Protein AF-A0A963Q526-F1 (afdb_monomer_lite)

Radius of gyration: 33.96 Å; chains: 1; bounding box: 54×63×81 Å

Secondary structure (DSSP, 8-state):
------------HHHHHHHHHTT---TTTT--S--------------BSSSSGGGB-HHHHHHHHHHHHHHHHS---

Foldseek 3Di:
DDDPPPDDDDDDPVRVVCVVCVVVPPVDPPPPPDPPPPDDDDDDLQADCDDDPVNHDPVVNVVVVVVVVVVVVDPDD

Structure (mmCIF, N/CA/C/O backbone):
data_AF-A0A963Q526-F1
#
_entry.id   AF-A0A963Q526-F1
#
loop_
_atom_site.group_PDB
_atom_site.id
_atom_site.type_symbol
_atom_site.label_atom_id
_atom_site.label_alt_id
_atom_site.label_comp_id
_atom_site.label_asym_id
_atom_site.label_entity_id
_atom_site.label_seq_id
_atom_site.pdbx_PDB_ins_code
_atom_site.Cartn_x
_atom_site.Cartn_y
_atom_site.Cartn_z
_atom_site.occupancy
_atom_site.B_iso_or_equiv
_atom_site.auth_seq_id
_atom_site.auth_comp_id
_atom_site.auth_asym_id
_atom_site.auth_atom_id
_atom_site.pdbx_PDB_model_num
ATOM 1 N N . GLY A 1 1 ? 29.696 43.730 -49.545 1.00 44.59 1 GLY A N 1
ATOM 2 C CA . GLY A 1 1 ? 28.396 43.445 -48.914 1.00 44.59 1 GLY A CA 1
ATOM 3 C C . GLY A 1 1 ? 28.545 42.177 -48.116 1.00 44.59 1 GLY A C 1
ATOM 4 O O . GLY A 1 1 ? 29.099 41.227 -48.645 1.00 44.59 1 GLY A O 1
ATOM 5 N N . ARG A 1 2 ? 28.157 42.216 -46.840 1.00 47.47 2 ARG A N 1
ATOM 6 C CA . ARG A 1 2 ? 28.176 41.080 -45.915 1.00 47.47 2 ARG A CA 1
ATOM 7 C C . ARG A 1 2 ? 26.930 40.238 -46.197 1.00 47.47 2 ARG A C 1
ATOM 9 O O . ARG A 1 2 ? 25.833 40.707 -45.917 1.00 47.47 2 ARG A O 1
ATOM 16 N N . GLY A 1 3 ? 27.101 39.065 -46.793 1.00 60.19 3 GLY A N 1
ATOM 17 C CA . GLY A 1 3 ? 26.093 38.010 -46.791 1.00 60.19 3 GLY A CA 1
ATOM 18 C C . GLY A 1 3 ? 26.508 37.028 -45.711 1.00 60.19 3 GLY A C 1
ATOM 19 O O . GLY A 1 3 ? 27.561 36.413 -45.827 1.00 60.19 3 GLY A O 1
ATOM 20 N N . LEU A 1 4 ? 25.765 36.998 -44.610 1.00 60.03 4 LEU A N 1
ATOM 21 C CA . LEU A 1 4 ? 25.888 35.945 -43.615 1.00 60.03 4 LEU A CA 1
ATOM 22 C C . LEU A 1 4 ? 25.333 34.696 -44.293 1.00 60.03 4 LEU A C 1
ATOM 24 O O . LEU A 1 4 ? 24.116 34.589 -44.424 1.00 60.03 4 LEU A O 1
ATOM 28 N N . ASP A 1 5 ? 26.203 33.818 -44.786 1.00 64.12 5 ASP A N 1
ATOM 29 C CA . ASP A 1 5 ? 25.758 32.479 -45.150 1.00 64.12 5 ASP A CA 1
ATOM 30 C C . ASP A 1 5 ? 25.141 31.874 -43.887 1.00 64.12 5 ASP A C 1
ATOM 32 O O . ASP A 1 5 ? 25.778 31.763 -42.835 1.00 64.12 5 ASP A O 1
ATOM 36 N N . GLU A 1 6 ? 23.843 31.610 -43.966 1.00 69.12 6 GLU A N 1
ATOM 37 C CA . GLU A 1 6 ? 23.064 31.009 -42.901 1.00 69.12 6 GLU A CA 1
ATOM 38 C C . GLU A 1 6 ? 23.570 29.573 -42.747 1.00 69.12 6 GLU A C 1
ATOM 40 O O . GLU A 1 6 ? 23.286 28.701 -43.566 1.00 69.12 6 GLU A O 1
ATOM 45 N N . PHE A 1 7 ? 24.427 29.348 -41.749 1.00 69.25 7 PHE A N 1
ATOM 46 C CA . PHE A 1 7 ? 24.980 28.030 -41.465 1.00 69.25 7 PHE A CA 1
ATOM 47 C C . PHE A 1 7 ? 23.845 27.088 -41.048 1.00 69.25 7 PHE A C 1
ATOM 49 O O . PHE A 1 7 ? 23.407 27.094 -39.898 1.00 69.25 7 PHE A O 1
ATOM 56 N N . VAL A 1 8 ? 23.367 26.275 -41.990 1.00 72.31 8 VAL A N 1
ATOM 57 C CA . VAL A 1 8 ? 22.395 25.210 -41.736 1.00 72.31 8 VAL A CA 1
ATOM 58 C C . VAL A 1 8 ? 23.150 23.898 -41.576 1.00 72.31 8 VAL A C 1
ATOM 60 O O . VAL A 1 8 ? 23.772 23.397 -42.513 1.00 72.31 8 VAL A O 1
ATOM 63 N N . PHE A 1 9 ? 23.087 23.324 -40.381 1.00 73.62 9 PHE A N 1
ATOM 64 C CA . PHE A 1 9 ? 23.645 22.006 -40.108 1.00 73.62 9 PHE A CA 1
ATOM 65 C C . PHE A 1 9 ? 22.618 20.935 -40.473 1.00 73.62 9 PHE A C 1
ATOM 67 O O . PHE A 1 9 ? 21.467 20.994 -40.043 1.00 73.62 9 PHE A O 1
ATOM 74 N N . THR A 1 10 ? 23.037 19.946 -41.261 1.00 80.56 10 THR A N 1
ATOM 75 C CA . THR A 1 10 ? 22.248 18.735 -41.511 1.00 80.56 10 THR A CA 1
ATOM 76 C C . THR A 1 10 ? 22.875 17.616 -40.701 1.00 80.56 10 THR A C 1
ATOM 78 O O . THR A 1 10 ? 24.000 17.224 -40.995 1.00 80.56 10 THR A O 1
ATOM 81 N N . LEU A 1 11 ? 22.172 17.132 -39.678 1.00 84.06 11 LEU A N 1
ATOM 82 C CA . LEU A 1 11 ? 22.633 15.987 -38.900 1.00 84.06 11 LEU A CA 1
ATOM 83 C C . LEU A 1 11 ? 22.150 14.692 -39.536 1.00 84.06 11 LEU A C 1
ATOM 85 O O . LEU A 1 11 ? 20.981 14.558 -39.912 1.00 84.06 11 LEU A O 1
ATOM 89 N N . THR A 1 12 ? 23.044 13.714 -39.603 1.00 88.06 12 THR A N 1
ATOM 90 C CA . THR A 1 12 ? 22.639 12.330 -39.820 1.00 88.06 12 THR A CA 1
ATOM 91 C C . THR A 1 12 ? 21.876 11.811 -38.601 1.00 88.06 12 THR A C 1
ATOM 93 O O . THR A 1 12 ? 21.970 12.342 -37.491 1.00 88.06 12 THR A O 1
ATOM 96 N N . ARG A 1 13 ? 21.086 10.750 -38.802 1.00 84.88 13 ARG A N 1
ATOM 97 C CA . ARG A 1 13 ? 20.325 10.124 -37.713 1.00 84.88 13 ARG A CA 1
ATOM 98 C C . ARG A 1 13 ? 21.231 9.693 -36.556 1.00 84.88 13 ARG A C 1
ATOM 100 O O . ARG A 1 13 ? 20.804 9.796 -35.414 1.00 84.88 13 ARG A O 1
ATOM 107 N N . ASP A 1 14 ? 22.440 9.231 -36.856 1.00 86.50 14 ASP A N 1
ATOM 108 C CA . ASP A 1 14 ? 23.379 8.726 -35.856 1.00 86.50 14 ASP A CA 1
ATOM 109 C C . ASP A 1 14 ? 24.014 9.880 -35.058 1.00 86.50 14 ASP A C 1
ATOM 111 O O . ASP A 1 14 ? 23.969 9.853 -33.833 1.00 86.50 14 ASP A O 1
ATOM 115 N N . GLU A 1 15 ? 24.449 10.963 -35.717 1.00 86.88 15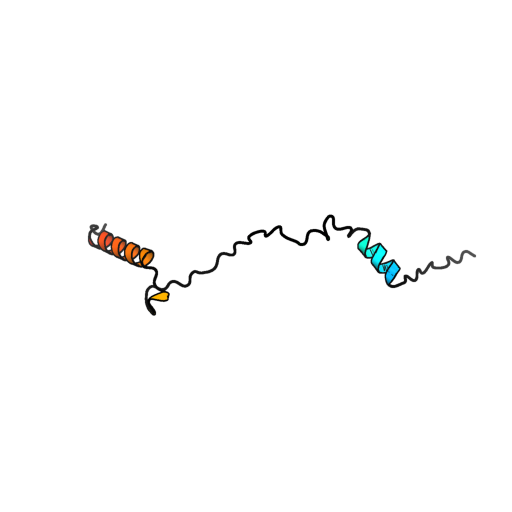 GLU A N 1
ATOM 116 C CA . GLU A 1 15 ? 24.976 12.166 -35.038 1.00 86.88 15 GLU A CA 1
ATOM 117 C C . GLU A 1 15 ? 23.941 12.827 -34.115 1.00 86.88 15 GLU A C 1
ATOM 119 O O . GLU A 1 15 ? 24.276 13.311 -33.035 1.00 86.88 15 GLU A O 1
ATOM 124 N N . PHE A 1 16 ? 22.665 12.838 -34.517 1.00 86.12 16 PHE A N 1
ATOM 125 C CA . PHE A 1 16 ? 21.587 13.329 -33.659 1.00 86.12 16 PHE A CA 1
ATOM 126 C C . PHE A 1 16 ? 21.443 12.488 -32.384 1.00 86.12 16 PHE A C 1
ATOM 128 O O . PHE A 1 16 ? 21.217 13.039 -31.308 1.00 86.12 16 PHE A O 1
ATOM 135 N N . LEU A 1 17 ? 21.545 11.160 -32.502 1.00 83.75 17 LEU A N 1
ATOM 136 C CA . LEU A 1 17 ? 21.399 10.253 -31.365 1.00 83.75 17 LEU A CA 1
ATOM 137 C C . LEU A 1 17 ? 22.579 10.371 -30.402 1.00 83.75 17 LEU A C 1
ATOM 139 O O . LEU A 1 17 ? 22.344 10.388 -29.198 1.00 83.75 17 LEU A O 1
ATOM 143 N N . ASP A 1 18 ? 23.801 10.511 -30.909 1.00 82.62 18 ASP A N 1
ATOM 144 C CA . ASP A 1 18 ? 24.987 10.695 -30.069 1.00 82.62 18 ASP A CA 1
ATOM 145 C C . ASP A 1 18 ? 24.867 11.974 -29.224 1.00 82.62 18 ASP A C 1
ATOM 147 O O . ASP A 1 18 ? 24.919 11.905 -27.999 1.00 82.62 18 ASP A O 1
ATOM 151 N N . ILE A 1 19 ? 24.530 13.115 -29.837 1.00 83.06 19 ILE A N 1
ATOM 152 C CA . ILE A 1 19 ?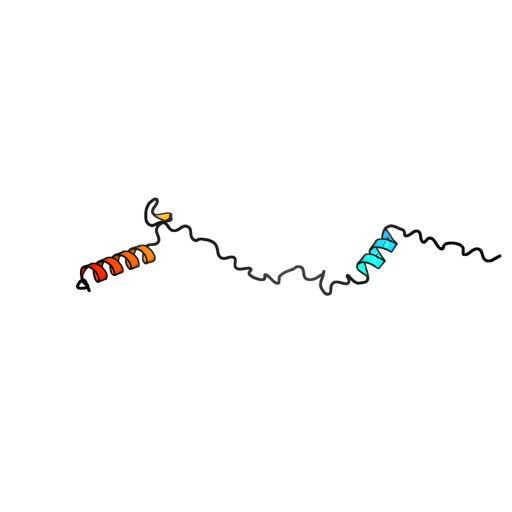 24.324 14.383 -29.108 1.00 83.06 19 ILE A CA 1
ATOM 153 C C . ILE A 1 19 ? 23.155 14.282 -28.116 1.00 83.06 19 ILE A C 1
ATOM 155 O O . ILE A 1 19 ? 23.219 14.809 -27.006 1.00 83.06 19 ILE A O 1
ATOM 159 N N . PHE A 1 20 ? 22.069 13.604 -28.499 1.00 81.62 20 PHE A N 1
ATOM 160 C CA . PHE A 1 20 ? 20.907 13.418 -27.629 1.00 81.62 20 PHE A CA 1
ATOM 161 C C . PHE A 1 20 ? 21.225 12.550 -26.399 1.00 81.62 20 PHE A C 1
ATOM 163 O O . PHE A 1 20 ? 20.590 12.706 -25.353 1.00 81.62 20 PHE A O 1
ATOM 170 N N . PHE A 1 21 ? 22.201 11.644 -26.509 1.00 77.44 21 PHE A N 1
ATOM 171 C CA . PHE A 1 21 ? 22.589 10.721 -25.446 1.00 77.44 21 PHE A CA 1
ATOM 172 C C . PHE A 1 21 ? 23.910 11.063 -24.741 1.00 77.44 21 PHE A C 1
ATOM 174 O O . PHE A 1 21 ? 24.196 10.429 -23.726 1.00 77.44 21 PHE A O 1
ATOM 181 N N . ASP A 1 22 ? 24.660 12.077 -25.178 1.00 75.69 22 ASP A N 1
ATOM 182 C CA . ASP A 1 22 ? 25.899 12.536 -24.526 1.00 75.69 22 ASP A CA 1
ATOM 183 C C . ASP A 1 22 ? 25.681 12.923 -23.046 1.00 75.69 22 ASP A C 1
ATOM 185 O O . ASP A 1 22 ? 26.511 12.624 -22.186 1.00 75.69 22 ASP A O 1
ATOM 189 N N . GLU A 1 23 ? 24.518 13.492 -22.704 1.00 65.25 23 GLU A N 1
ATOM 190 C CA . GLU A 1 23 ? 24.108 13.751 -21.309 1.00 65.25 23 GLU A CA 1
ATOM 191 C C . GLU A 1 23 ? 23.276 12.610 -20.686 1.00 65.25 23 GLU A C 1
ATOM 193 O O . GLU A 1 23 ? 22.972 12.622 -19.491 1.00 65.25 23 GLU A O 1
ATOM 198 N N . LEU A 1 24 ? 22.935 11.583 -21.473 1.00 65.12 24 LEU A N 1
ATOM 199 C CA . LEU A 1 24 ? 22.250 10.362 -21.037 1.00 65.12 24 LEU A CA 1
ATOM 200 C C . LEU A 1 24 ? 23.223 9.181 -20.904 1.00 65.12 24 LEU A C 1
ATOM 202 O O . LEU A 1 24 ? 22.830 8.019 -21.047 1.00 65.12 24 LEU A O 1
ATOM 206 N N . ALA A 1 25 ? 24.484 9.454 -20.558 1.00 61.84 25 ALA A N 1
ATOM 207 C CA . ALA A 1 25 ? 25.391 8.458 -20.002 1.00 61.84 25 ALA A CA 1
ATOM 208 C C . ALA A 1 25 ? 24.869 8.023 -18.624 1.00 61.84 25 ALA A C 1
ATOM 210 O O . ALA A 1 25 ? 25.410 8.387 -17.581 1.00 61.84 25 ALA A O 1
ATOM 211 N N . LEU A 1 26 ? 23.768 7.265 -18.613 1.00 60.38 26 LEU A N 1
ATOM 212 C CA . LEU A 1 26 ? 23.162 6.730 -17.407 1.00 60.38 26 LEU A CA 1
ATOM 213 C C . LEU A 1 26 ? 24.225 5.883 -16.708 1.00 60.38 26 LEU A C 1
ATOM 215 O O . LEU A 1 26 ? 24.568 4.802 -17.212 1.00 60.38 26 LEU A O 1
ATOM 219 N N . PRO A 1 27 ? 24.741 6.319 -15.542 1.00 57.81 27 PRO A N 1
ATOM 220 C CA . PRO A 1 27 ? 25.605 5.461 -14.773 1.00 57.81 27 PRO A CA 1
ATOM 221 C C . PRO A 1 27 ? 24.727 4.271 -14.389 1.00 57.81 27 PRO A C 1
ATOM 223 O O . PRO A 1 27 ? 23.753 4.413 -13.648 1.00 57.81 27 PRO A O 1
ATOM 226 N N . ASN A 1 28 ? 25.076 3.098 -14.924 1.00 56.88 28 ASN A N 1
ATOM 227 C CA . ASN A 1 28 ? 24.481 1.784 -14.651 1.00 56.88 28 ASN A CA 1
ATOM 228 C C . ASN A 1 28 ? 23.356 1.263 -15.576 1.00 56.88 28 ASN A C 1
ATOM 230 O O . ASN A 1 28 ? 22.502 0.511 -15.105 1.00 56.88 28 ASN A O 1
ATOM 234 N N . MET A 1 29 ? 23.395 1.478 -16.898 1.00 57.28 29 MET A N 1
ATOM 235 C CA . MET A 1 29 ? 22.550 0.671 -17.813 1.00 57.28 29 MET A CA 1
ATOM 236 C C . MET A 1 29 ? 22.946 -0.820 -17.922 1.00 57.28 29 MET A C 1
ATOM 238 O O . MET A 1 29 ? 22.218 -1.605 -18.523 1.00 57.28 29 MET A O 1
ATOM 242 N N . VAL A 1 30 ? 24.043 -1.246 -17.284 1.00 55.44 30 VAL A N 1
ATOM 243 C CA . VAL A 1 30 ? 24.495 -2.655 -17.250 1.00 55.44 30 VAL A CA 1
ATOM 244 C C . VAL A 1 30 ? 23.996 -3.412 -16.006 1.00 55.44 30 VAL A C 1
ATOM 246 O O . VAL A 1 30 ? 24.034 -4.637 -15.964 1.00 55.44 30 VAL A O 1
ATOM 249 N N . LYS A 1 31 ? 23.434 -2.729 -14.997 1.00 55.25 31 LYS A N 1
ATOM 250 C CA . LYS A 1 31 ? 22.898 -3.384 -13.787 1.00 55.25 31 LYS A CA 1
ATOM 251 C C . LYS A 1 31 ? 21.368 -3.395 -13.769 1.00 55.25 31 LYS A C 1
ATOM 253 O O . LYS A 1 31 ? 20.745 -2.987 -12.797 1.00 55.25 31 LYS A O 1
ATOM 258 N N . ARG A 1 32 ? 20.742 -3.919 -14.829 1.00 57.94 32 ARG A N 1
ATOM 259 C CA . ARG A 1 32 ? 19.320 -4.336 -14.798 1.00 57.94 32 ARG A CA 1
ATOM 260 C C . ARG A 1 32 ? 19.143 -5.794 -14.366 1.00 57.94 32 ARG A C 1
ATOM 262 O O . ARG A 1 32 ? 18.130 -6.410 -14.679 1.00 57.94 32 ARG A O 1
ATOM 269 N N . GLN A 1 33 ? 20.095 -6.343 -13.614 1.00 59.44 33 GLN A N 1
ATOM 270 C CA . GLN A 1 33 ? 19.929 -7.639 -12.972 1.00 59.44 33 GLN A CA 1
ATOM 271 C C . GLN A 1 33 ? 20.135 -7.499 -11.461 1.00 59.44 33 GLN A C 1
ATOM 273 O O . GLN A 1 33 ? 21.235 -7.267 -10.974 1.00 59.44 33 GLN A O 1
ATOM 278 N N . LEU A 1 34 ? 19.023 -7.675 -10.743 1.00 58.56 34 LEU A N 1
ATOM 279 C CA . LEU A 1 34 ? 18.977 -8.197 -9.378 1.00 58.56 34 LEU A CA 1
ATOM 280 C C . LEU A 1 34 ? 19.261 -7.258 -8.192 1.00 58.56 34 LEU A C 1
ATOM 282 O O . LEU A 1 34 ? 19.681 -7.721 -7.139 1.00 58.56 34 LEU A O 1
ATOM 286 N N . ALA A 1 35 ? 18.887 -5.983 -8.262 1.00 59.91 35 ALA A N 1
ATOM 287 C CA . ALA A 1 35 ? 18.321 -5.361 -7.063 1.00 59.91 35 ALA A CA 1
ATOM 288 C C . ALA A 1 35 ? 16.809 -5.567 -7.145 1.00 59.91 35 ALA A C 1
ATOM 290 O O . ALA A 1 35 ? 16.083 -4.734 -7.686 1.00 59.91 35 ALA A O 1
ATOM 291 N N . ARG A 1 36 ? 16.328 -6.730 -6.690 1.00 62.16 36 ARG A N 1
ATOM 292 C CA . ARG A 1 36 ? 14.896 -6.937 -6.471 1.00 62.16 36 ARG A CA 1
ATOM 293 C C . ARG A 1 36 ? 14.499 -6.017 -5.318 1.00 62.16 36 ARG A C 1
ATOM 295 O O . ARG A 1 36 ? 14.526 -6.407 -4.159 1.00 62.16 36 ARG A O 1
ATOM 302 N N . ILE A 1 37 ? 14.221 -4.759 -5.639 1.00 67.88 37 ILE A N 1
ATOM 303 C CA . ILE A 1 37 ? 13.560 -3.843 -4.721 1.00 67.88 37 ILE A CA 1
ATOM 304 C C . ILE A 1 37 ? 12.180 -4.463 -4.518 1.00 67.88 37 ILE A C 1
ATOM 306 O O . ILE A 1 37 ? 11.364 -4.449 -5.440 1.00 67.88 37 ILE A O 1
ATOM 310 N N . ASP A 1 38 ? 11.943 -5.085 -3.362 1.00 70.44 38 ASP A N 1
ATOM 311 C CA . ASP A 1 38 ? 10.622 -5.607 -3.026 1.00 70.44 38 ASP A CA 1
ATOM 312 C C . ASP A 1 38 ? 9.663 -4.415 -2.909 1.00 70.44 38 ASP A C 1
ATOM 314 O O . ASP A 1 38 ? 9.591 -3.714 -1.899 1.00 70.44 38 ASP A O 1
ATOM 318 N N . GLN A 1 39 ? 8.951 -4.137 -3.999 1.00 75.06 39 GLN A N 1
ATOM 319 C CA . GLN A 1 39 ? 7.916 -3.118 -4.030 1.00 75.06 39 GLN A CA 1
ATOM 320 C C . GLN A 1 39 ? 6.661 -3.687 -3.371 1.00 75.06 39 GLN A C 1
ATOM 322 O O . GLN A 1 39 ? 5.872 -4.407 -3.985 1.00 75.06 39 GLN A O 1
ATOM 327 N N . TYR A 1 40 ? 6.464 -3.367 -2.095 1.00 81.69 40 TYR A N 1
ATOM 328 C CA . TYR A 1 40 ? 5.250 -3.742 -1.381 1.00 81.69 40 TYR A CA 1
ATOM 329 C C . TYR A 1 40 ? 4.097 -2.821 -1.782 1.00 81.69 40 TYR A C 1
ATOM 331 O O . TYR A 1 40 ? 4.049 -1.651 -1.402 1.00 81.69 40 TYR A O 1
ATOM 339 N N . LYS A 1 41 ? 3.112 -3.363 -2.501 1.00 84.88 41 LYS A N 1
ATOM 340 C CA . LYS A 1 41 ? 1.819 -2.703 -2.703 1.00 84.88 41 LYS A CA 1
ATOM 341 C C . LYS A 1 41 ? 0.813 -3.254 -1.700 1.00 84.88 41 LYS A C 1
ATOM 343 O O . LYS A 1 41 ? 0.541 -4.451 -1.674 1.00 84.88 41 LYS A O 1
ATOM 348 N N . ARG A 1 42 ? 0.215 -2.378 -0.890 1.00 87.00 42 ARG A N 1
ATOM 349 C CA . ARG A 1 42 ? -0.925 -2.766 -0.049 1.00 87.00 42 ARG A CA 1
ATOM 350 C C . ARG A 1 42 ? -2.127 -3.053 -0.947 1.00 87.00 42 ARG A C 1
ATOM 352 O O . ARG A 1 42 ? -2.555 -2.187 -1.705 1.00 87.00 42 ARG A O 1
ATOM 359 N N . VAL A 1 43 ? -2.683 -4.253 -0.835 1.00 87.94 43 VAL A N 1
ATOM 360 C CA . VAL A 1 43 ? -3.933 -4.647 -1.495 1.00 87.94 43 VAL A CA 1
ATOM 361 C C . VAL A 1 43 ? -4.986 -4.978 -0.445 1.00 87.94 43 VAL A C 1
ATOM 363 O O . VAL A 1 43 ? -4.666 -5.349 0.686 1.00 87.94 43 VAL A O 1
ATOM 366 N N . ARG A 1 44 ? -6.264 -4.808 -0.794 1.00 86.50 44 ARG A N 1
ATOM 367 C CA . ARG A 1 44 ? -7.360 -5.195 0.099 1.00 86.50 44 ARG A CA 1
ATOM 368 C C . ARG A 1 44 ? -7.380 -6.719 0.217 1.00 86.50 44 ARG A C 1
ATOM 370 O O . ARG A 1 44 ? -7.427 -7.404 -0.794 1.00 86.50 44 ARG A O 1
ATOM 377 N N . ALA A 1 45 ? -7.411 -7.231 1.445 1.00 86.38 45 ALA A N 1
ATOM 378 C CA . ALA A 1 45 ? -7.403 -8.672 1.710 1.00 86.38 45 ALA A CA 1
ATOM 379 C C . ALA A 1 45 ? -8.743 -9.384 1.420 1.00 86.38 45 ALA A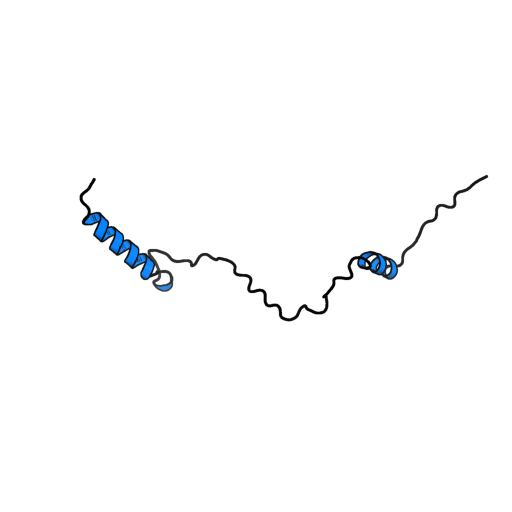 C 1
ATOM 381 O O . ALA A 1 45 ? -8.835 -10.589 1.592 1.00 86.38 45 ALA A O 1
ATOM 382 N N . GLY A 1 46 ? -9.791 -8.652 1.024 1.00 89.31 46 GLY A N 1
ATOM 383 C CA . GLY A 1 46 ? -11.051 -9.246 0.560 1.00 89.31 46 GLY A CA 1
ATOM 384 C C . GLY A 1 46 ? -11.929 -9.905 1.631 1.00 89.31 46 GLY A C 1
ATOM 385 O O . GLY A 1 46 ? -12.909 -10.547 1.274 1.00 89.31 46 GLY A O 1
ATOM 386 N N . TYR A 1 47 ? -11.619 -9.750 2.924 1.00 91.06 47 TYR A N 1
ATOM 387 C CA . TYR A 1 47 ? -12.401 -10.407 3.972 1.00 91.06 47 TYR A CA 1
ATOM 388 C C . TYR A 1 47 ? -13.804 -9.813 4.142 1.00 91.06 47 TYR A C 1
ATOM 390 O O . TYR A 1 47 ? -13.953 -8.598 4.296 1.00 91.06 47 TYR A O 1
ATOM 398 N N . THR A 1 48 ? -14.811 -10.680 4.214 1.00 87.56 48 THR A N 1
ATOM 399 C CA . THR A 1 48 ? -16.218 -10.345 4.449 1.00 87.56 48 THR A CA 1
ATOM 400 C C . THR A 1 48 ? -16.707 -10.941 5.772 1.00 87.56 48 THR A C 1
ATOM 402 O O . THR A 1 48 ? -16.112 -11.866 6.325 1.00 87.56 48 THR A O 1
ATOM 405 N N . GLN A 1 49 ? -17.780 -10.374 6.335 1.00 82.62 49 GLN A N 1
ATOM 406 C CA . GLN A 1 49 ? -18.392 -10.886 7.572 1.00 82.62 49 GLN A CA 1
ATOM 407 C C . GLN A 1 49 ? -19.335 -12.073 7.311 1.00 82.62 49 GLN A C 1
ATOM 409 O O . GLN A 1 49 ? -19.594 -12.865 8.213 1.00 82.62 49 GLN A O 1
ATOM 414 N N . SER A 1 50 ? -19.827 -12.197 6.080 1.00 85.56 50 SER A N 1
ATOM 415 C CA . SER A 1 50 ? -20.742 -13.238 5.621 1.00 85.56 50 SER A CA 1
ATOM 416 C C . SER A 1 50 ? -20.363 -13.696 4.209 1.00 85.56 50 SER A C 1
ATOM 418 O O . SER A 1 50 ? -19.622 -13.007 3.501 1.00 85.56 50 SER A O 1
ATOM 420 N N . GLY A 1 51 ? -20.862 -14.864 3.802 1.00 86.12 51 GLY A N 1
ATOM 421 C CA . GLY A 1 51 ? -20.598 -15.462 2.493 1.00 86.12 51 GLY A CA 1
ATOM 422 C C . GLY A 1 51 ? -19.733 -16.717 2.582 1.00 86.12 51 GLY A C 1
ATOM 423 O O . GLY A 1 51 ? -19.786 -17.450 3.569 1.00 86.12 51 GLY A O 1
ATOM 424 N N . VAL A 1 52 ? -18.956 -16.980 1.529 1.00 89.31 52 VAL A N 1
ATOM 425 C CA . VAL A 1 52 ? -18.129 -18.190 1.422 1.00 89.31 52 VAL A CA 1
ATOM 426 C C . VAL A 1 52 ? -17.055 -18.200 2.524 1.00 89.31 52 VAL A C 1
ATOM 428 O O . VAL A 1 52 ? -16.375 -17.184 2.695 1.00 89.31 52 VAL A O 1
ATOM 431 N N . PRO A 1 53 ? -16.842 -19.326 3.240 1.00 87.19 53 PRO A N 1
ATOM 432 C CA . PRO A 1 53 ? -15.897 -19.406 4.360 1.00 87.19 53 PRO A CA 1
ATOM 433 C C . PRO A 1 53 ? -14.470 -18.945 4.040 1.00 87.19 53 PRO A C 1
ATOM 435 O O . PRO A 1 53 ? -13.791 -18.408 4.910 1.00 87.19 53 PRO A O 1
ATOM 438 N N . THR A 1 54 ? -14.029 -19.089 2.789 1.00 89.94 54 THR A N 1
ATOM 439 C CA . THR A 1 54 ? -12.706 -18.653 2.310 1.00 89.94 54 THR A CA 1
ATOM 440 C C . THR A 1 54 ? -12.479 -17.147 2.435 1.00 89.94 54 THR A C 1
ATOM 442 O O . THR A 1 54 ? -11.338 -16.708 2.543 1.00 89.94 54 THR A O 1
ATOM 445 N N . ASN A 1 55 ? -13.552 -16.354 2.452 1.00 90.56 55 ASN A N 1
ATOM 446 C CA . ASN A 1 55 ? -13.486 -14.901 2.581 1.00 90.56 55 ASN A CA 1
ATOM 447 C C . ASN A 1 55 ? -13.680 -14.443 4.034 1.00 90.56 55 ASN A C 1
ATOM 449 O O . ASN A 1 55 ? -13.661 -13.247 4.307 1.00 90.56 55 ASN A O 1
ATOM 453 N N . ILE A 1 56 ? -13.850 -15.354 4.996 1.00 91.44 56 ILE A N 1
ATOM 454 C CA . ILE A 1 56 ? -14.109 -14.998 6.393 1.00 91.44 56 ILE A CA 1
ATOM 455 C C . ILE A 1 56 ? -12.803 -15.024 7.189 1.00 91.44 56 ILE A C 1
ATOM 457 O O . ILE A 1 56 ? -12.104 -16.030 7.257 1.00 91.44 56 ILE A O 1
ATOM 461 N N . ASN A 1 57 ? -12.489 -13.917 7.867 1.00 93.44 57 ASN A N 1
ATOM 462 C CA . ASN A 1 57 ? -11.355 -13.866 8.789 1.00 93.44 57 ASN A CA 1
ATOM 463 C C . ASN A 1 57 ? -11.796 -14.200 10.221 1.00 93.44 57 ASN A C 1
ATOM 465 O O . ASN A 1 57 ? -12.430 -13.376 10.886 1.00 93.44 57 ASN A O 1
ATOM 469 N N . LEU A 1 58 ? -11.403 -15.378 10.715 1.00 90.25 58 LEU A N 1
ATOM 470 C CA . LEU A 1 58 ? -11.811 -15.867 12.035 1.00 90.25 58 LEU A CA 1
ATOM 471 C C . LEU A 1 58 ? -11.390 -14.925 13.174 1.00 90.25 58 LEU A C 1
ATOM 473 O O . LEU A 1 58 ? -12.205 -14.606 14.034 1.00 90.25 58 LEU A O 1
ATOM 477 N N . GLY A 1 59 ? -10.157 -14.410 13.156 1.00 93.31 59 GLY A N 1
ATOM 478 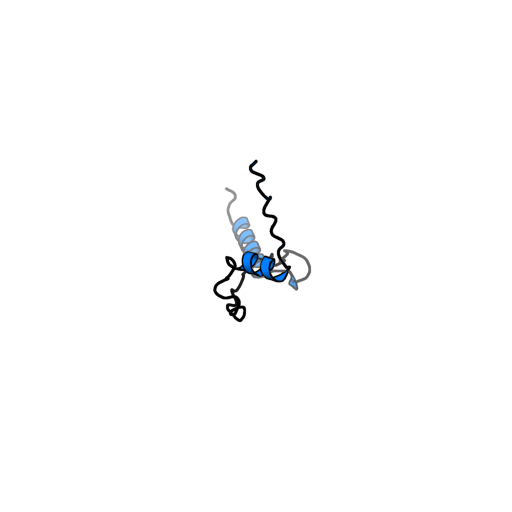C CA . GLY A 1 59 ? -9.665 -13.494 14.190 1.00 93.31 59 GLY A CA 1
ATOM 479 C C . GLY A 1 59 ? -10.481 -12.199 14.280 1.00 93.31 59 GLY A C 1
ATOM 480 O O . GLY A 1 59 ? -10.835 -11.757 15.375 1.00 93.31 59 GLY A O 1
ATOM 481 N N . ARG A 1 60 ? -10.848 -11.611 13.132 1.00 90.44 60 ARG A N 1
ATOM 482 C CA . ARG A 1 60 ? -11.728 -10.431 13.062 1.00 90.44 60 ARG A CA 1
ATOM 483 C C . ARG A 1 60 ? -13.129 -10.750 13.586 1.00 90.44 60 ARG A C 1
ATOM 485 O O . ARG A 1 60 ? -13.674 -9.962 14.359 1.00 90.44 60 ARG A O 1
ATOM 492 N N . THR A 1 61 ? -13.692 -11.892 13.192 1.00 92.44 61 THR A N 1
ATOM 493 C CA . THR A 1 61 ? -15.018 -12.346 13.638 1.00 92.44 61 THR A CA 1
ATOM 494 C C . THR A 1 61 ? -15.056 -12.548 15.149 1.00 92.44 61 THR A C 1
ATOM 496 O O . THR A 1 61 ? -15.933 -11.999 15.818 1.00 92.44 61 THR A O 1
ATOM 499 N N . MET A 1 62 ? -14.071 -13.260 15.701 1.00 93.06 62 MET A N 1
ATOM 500 C CA . MET A 1 62 ? -13.965 -13.529 17.136 1.00 93.06 62 MET A CA 1
ATOM 501 C C . MET A 1 62 ? -13.772 -12.245 17.942 1.00 93.06 62 MET A C 1
ATOM 503 O O . MET A 1 62 ? -14.432 -12.063 18.963 1.00 93.06 62 MET A O 1
ATOM 507 N N . ARG A 1 63 ? -12.951 -11.304 17.456 1.00 93.75 63 ARG A N 1
ATOM 508 C CA . ARG A 1 63 ? -12.790 -9.987 18.091 1.00 93.75 63 ARG A CA 1
ATOM 509 C C . ARG A 1 63 ? -14.110 -9.211 18.136 1.00 93.75 63 ARG A C 1
ATOM 511 O O . ARG A 1 63 ? -14.450 -8.652 19.174 1.00 93.75 63 ARG A O 1
ATOM 518 N N . GLY A 1 64 ? -14.879 -9.217 17.045 1.00 92.31 64 GLY A N 1
ATOM 519 C CA . GLY A 1 64 ? -16.210 -8.606 17.013 1.00 92.31 64 GLY A CA 1
ATOM 520 C C . GLY A 1 64 ? -17.201 -9.286 17.965 1.00 92.31 64 GLY A C 1
ATOM 521 O O . GLY A 1 64 ? -17.972 -8.608 18.639 1.00 92.31 64 GLY A O 1
ATOM 522 N N . ALA A 1 65 ? -17.162 -10.618 18.064 1.00 91.69 65 ALA A N 1
ATOM 523 C CA . ALA A 1 65 ? -17.996 -11.378 18.995 1.00 91.69 65 ALA A CA 1
ATOM 524 C C . ALA A 1 65 ? -17.658 -11.080 20.464 1.00 91.69 65 ALA A C 1
ATOM 526 O O . ALA A 1 65 ? -18.564 -10.882 21.272 1.00 91.69 65 ALA A O 1
ATOM 527 N N . ALA A 1 66 ? -16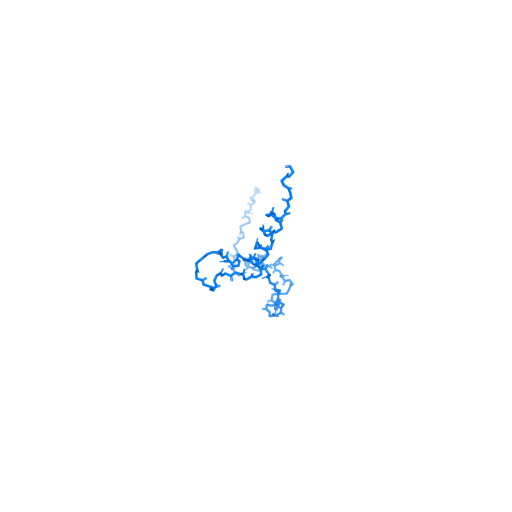.369 -10.993 20.797 1.00 93.38 66 ALA A N 1
ATOM 528 C CA . ALA A 1 66 ? -15.911 -10.609 22.128 1.00 93.38 66 ALA A CA 1
ATOM 529 C C . ALA A 1 66 ? -16.350 -9.180 22.485 1.00 93.38 66 ALA A C 1
ATOM 531 O O . ALA A 1 66 ? -16.899 -8.968 23.561 1.00 93.38 66 ALA A O 1
ATOM 532 N N . GLY A 1 67 ? -16.203 -8.226 21.558 1.00 93.38 67 GLY A N 1
ATOM 533 C CA . GLY A 1 67 ? -16.666 -6.850 21.754 1.00 93.38 67 GLY A CA 1
ATOM 534 C C . GLY A 1 67 ? -18.167 -6.762 22.041 1.00 93.38 67 GLY A C 1
ATOM 535 O O . GLY A 1 67 ? -18.566 -6.084 22.981 1.00 93.38 67 GLY A O 1
ATOM 536 N N . ARG A 1 68 ? -19.001 -7.513 21.306 1.00 91.88 68 ARG A N 1
ATOM 537 C CA . ARG A 1 68 ? -20.448 -7.590 21.584 1.00 91.88 68 ARG A CA 1
ATOM 538 C C . ARG A 1 68 ? -20.744 -8.153 22.970 1.00 91.88 68 ARG A C 1
ATOM 540 O O . ARG A 1 68 ? -21.606 -7.628 23.660 1.00 91.88 68 ARG A O 1
ATOM 547 N N . ARG A 1 69 ? -20.026 -9.198 23.387 1.00 90.31 69 ARG A N 1
ATOM 548 C CA . ARG A 1 69 ? -20.189 -9.798 24.719 1.00 90.31 69 ARG A CA 1
ATOM 549 C C . ARG A 1 69 ? -19.875 -8.793 25.827 1.00 90.31 69 ARG A C 1
ATOM 551 O O . ARG A 1 69 ? -20.628 -8.708 26.788 1.00 90.31 69 ARG A O 1
ATOM 558 N N . ILE A 1 70 ? -18.793 -8.035 25.668 1.00 91.50 70 ILE A N 1
ATOM 559 C CA . ILE A 1 70 ? -18.408 -6.983 26.612 1.00 91.50 70 ILE A CA 1
ATOM 560 C C . ILE A 1 70 ? -19.462 -5.873 26.623 1.00 91.50 70 ILE A C 1
ATOM 562 O O . ILE A 1 70 ? -19.896 -5.479 27.694 1.00 91.50 70 ILE A O 1
ATOM 566 N N . ALA A 1 71 ? -19.921 -5.417 25.454 1.00 89.00 71 ALA A N 1
ATOM 567 C CA . ALA A 1 71 ? -20.921 -4.356 25.347 1.00 89.00 71 ALA A CA 1
ATOM 568 C C . ALA A 1 71 ? -22.277 -4.734 25.967 1.00 89.00 71 ALA A C 1
ATOM 570 O O . ALA A 1 71 ? -22.899 -3.898 26.604 1.00 89.00 71 ALA A O 1
ATOM 571 N N . ILE A 1 72 ? -22.719 -5.989 25.824 1.00 87.56 72 ILE A N 1
ATOM 572 C CA . ILE A 1 72 ? -23.945 -6.488 26.473 1.00 87.56 72 ILE A CA 1
AT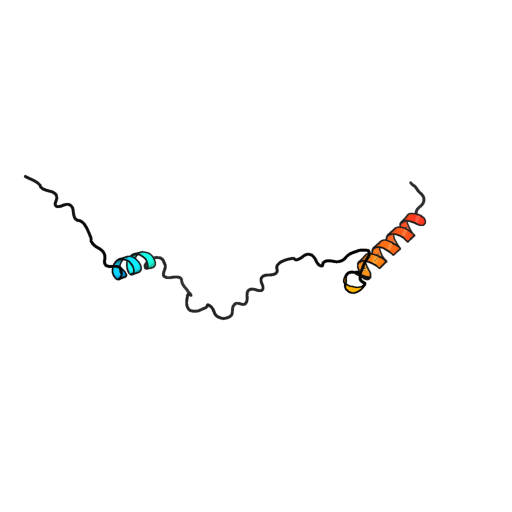OM 573 C C . ILE A 1 72 ? -23.788 -6.537 28.001 1.00 87.56 72 ILE A C 1
ATOM 575 O O . ILE A 1 72 ? -24.751 -6.308 28.723 1.00 87.56 72 ILE A O 1
ATOM 579 N N . GLY A 1 73 ? -22.588 -6.854 28.496 1.00 80.31 73 GLY A N 1
ATOM 580 C CA . GLY A 1 73 ? -22.289 -6.882 29.930 1.00 80.31 73 GLY A CA 1
ATOM 581 C C . GLY A 1 73 ? -21.923 -5.522 30.532 1.00 80.31 73 GLY A C 1
ATOM 582 O O . GLY A 1 73 ? -21.799 -5.424 31.751 1.00 80.31 73 GLY A O 1
ATOM 583 N N . ALA A 1 74 ? -21.725 -4.489 29.713 1.00 68.62 74 ALA A N 1
ATOM 584 C CA . ALA A 1 74 ? -21.442 -3.142 30.179 1.00 68.62 74 ALA A CA 1
ATOM 585 C C . ALA A 1 74 ? -22.769 -2.454 30.550 1.00 68.62 74 ALA A C 1
ATOM 587 O O . ALA A 1 74 ? -23.683 -2.432 29.722 1.00 68.62 74 ALA A O 1
ATOM 588 N N . PRO A 1 75 ? -22.910 -1.901 31.769 1.00 62.19 75 PRO A N 1
ATOM 589 C CA . PRO A 1 75 ? -24.083 -1.111 32.113 1.00 62.19 75 PRO A CA 1
ATOM 590 C C . PRO A 1 75 ? -24.167 0.072 31.145 1.00 62.19 75 PRO A C 1
ATOM 592 O O . PRO A 1 75 ? -23.163 0.731 30.876 1.00 62.19 75 PRO A O 1
ATOM 595 N N . HIS A 1 76 ? -25.352 0.286 30.577 1.00 62.72 76 HIS A N 1
ATOM 596 C CA . HIS A 1 76 ? -25.630 1.409 29.689 1.00 62.72 76 HIS A CA 1
ATOM 597 C C . HIS A 1 76 ? -25.328 2.706 30.454 1.00 62.72 76 HIS A C 1
ATOM 599 O O . HIS A 1 76 ? -26.008 2.995 31.437 1.00 62.72 76 HIS A O 1
ATOM 605 N N . SER A 1 77 ? -24.261 3.413 30.070 1.00 56.66 77 SER A N 1
ATOM 606 C CA . SER A 1 77 ? -23.964 4.764 30.562 1.00 56.66 77 SER A CA 1
ATOM 607 C C . SER A 1 77 ? -24.987 5.758 30.045 1.00 56.66 77 SER A C 1
ATOM 609 O O . SER A 1 77 ? -25.242 5.677 28.819 1.00 56.66 77 SER A O 1
#

pLDDT: mean 77.56, std 13.66, range [44.59, 93.75]

Sequence (77 aa):
GRGLDEFVFTLTRDEFLDIFFDELALPNMVKRQLARIDQYKRVRAGYTQSGVPTNINLGRTMRGAAGRRIAIGAPHS